Protein AF-A0A2S2NMB9-F1 (afdb_monomer)

pLDDT: mean 72.79, std 18.18, range [36.59, 93.06]

Sequence (141 aa):
MIIKTARLEYTPKKRTRPKTPEERRKWKCNPDLDVSIALQETDENLEIILRKLSHKQLSPGEWKKLAHLWAFTDEQIKAIEHQYIGPSSYKQHGYRVLRIWVDSLGPDLDPIEELIDSLNTIEKNALADAICKKLMRQKEK

Mean predicted aligned error: 13.87 Å

Nearest PDB structures (foldseek):
  8ine-assembly1_K  TM=2.757E-01  e=6.726E+00  Homo sapiens
  7np7-assembly1_DB  TM=2.220E-01  e=9.893E+00  Mycobacterium tuberculosis H37Rv

Organism: Schizaphis graminum (NCBI:txid13262)

Secondary structure (DSSP, 8-state):
---------------PPP-SHHHHHHTTS---SS--SS-TTHHHHHHHHHHHIIIII--TTHHHHHHHHTT--HHHHHHHHHHS-STTHHHHHHHHHHHHHHHHS-TTS-HHHHHHHHHHHTT-HHHHHHHHHHHHHHHT-

InterPro domains:
  IPR000488 Death domain [PF00531] (59-131)
  IPR000488 Death domain [PS50017] (62-135)
  IPR011029 Death-like domain superfamily [G3DSA:1.10.533.10] (39-141)
  IPR011029 Death-like domain superfamily [SSF47986] (56-136)

Structure (mmCIF, N/CA/C/O backbone):
data_AF-A0A2S2NMB9-F1
#
_entry.id   AF-A0A2S2NMB9-F1
#
loop_
_atom_site.group_PDB
_atom_site.id
_atom_s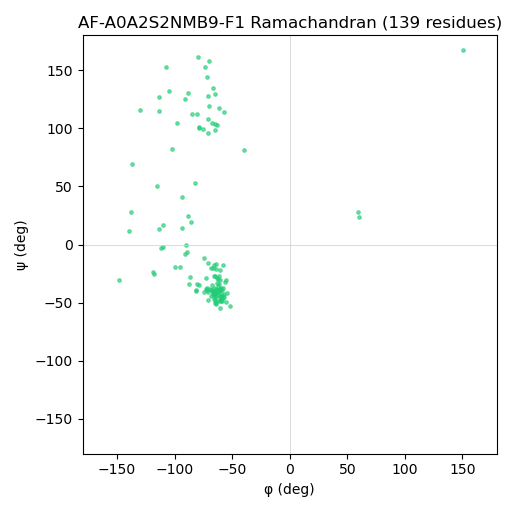ite.type_symbol
_atom_site.label_atom_id
_atom_site.label_alt_id
_atom_site.label_comp_id
_atom_site.label_asym_id
_atom_site.label_entity_id
_atom_site.label_seq_id
_atom_site.pdbx_PDB_ins_code
_atom_site.Cartn_x
_atom_site.Cartn_y
_atom_site.Cartn_z
_atom_site.occupancy
_atom_site.B_iso_or_equiv
_atom_site.auth_seq_id
_atom_site.auth_comp_id
_atom_site.auth_asym_id
_atom_site.auth_atom_id
_atom_site.pdbx_PDB_model_num
ATOM 1 N N . MET A 1 1 ? 27.785 -46.622 -21.134 1.00 40.16 1 MET A N 1
ATOM 2 C CA . MET A 1 1 ? 27.467 -45.203 -20.856 1.00 40.16 1 MET A CA 1
ATOM 3 C C . MET A 1 1 ? 26.274 -45.168 -19.915 1.00 40.16 1 MET A C 1
ATOM 5 O O . MET A 1 1 ? 25.198 -45.565 -20.330 1.00 40.16 1 MET A O 1
ATOM 9 N N . ILE A 1 2 ? 26.466 -44.797 -18.647 1.00 42.31 2 ILE A N 1
ATOM 10 C CA . ILE A 1 2 ? 25.375 -44.676 -17.666 1.00 42.31 2 ILE A CA 1
ATOM 11 C C . ILE A 1 2 ? 25.268 -43.197 -17.314 1.00 42.31 2 ILE A C 1
ATOM 13 O O . ILE A 1 2 ? 26.211 -42.618 -16.776 1.00 42.31 2 ILE A O 1
ATOM 17 N N . ILE A 1 3 ? 24.143 -42.584 -17.667 1.00 45.28 3 ILE A N 1
ATOM 18 C CA . ILE A 1 3 ? 23.838 -41.199 -17.319 1.00 45.28 3 ILE A CA 1
ATOM 19 C C . ILE A 1 3 ? 23.556 -41.179 -15.815 1.00 45.28 3 ILE A C 1
ATOM 21 O O . ILE A 1 3 ? 22.539 -41.698 -15.359 1.00 45.28 3 ILE A O 1
ATOM 25 N N . LYS A 1 4 ? 24.473 -40.613 -15.026 1.00 43.62 4 LYS A N 1
ATOM 26 C CA . LYS A 1 4 ? 24.211 -40.290 -13.621 1.00 43.62 4 LYS A CA 1
ATOM 27 C C . LYS A 1 4 ? 23.241 -39.112 -13.598 1.00 43.62 4 LYS A C 1
ATOM 29 O O . LYS A 1 4 ? 23.654 -37.965 -13.725 1.00 43.62 4 LYS A O 1
ATOM 34 N N . THR A 1 5 ? 21.950 -39.387 -13.468 1.00 57.28 5 THR A N 1
ATOM 35 C CA . THR A 1 5 ? 20.951 -38.355 -13.191 1.00 57.28 5 THR A CA 1
ATOM 36 C C . THR A 1 5 ? 21.195 -37.829 -11.779 1.00 57.28 5 THR A C 1
ATOM 38 O O . THR A 1 5 ? 20.910 -38.518 -10.797 1.00 57.28 5 THR A O 1
ATOM 41 N N . ALA A 1 6 ? 21.776 -36.634 -11.673 1.00 51.16 6 ALA A N 1
ATOM 42 C CA . ALA A 1 6 ? 21.912 -35.919 -10.413 1.00 51.16 6 ALA A CA 1
ATOM 43 C C . ALA A 1 6 ? 20.510 -35.593 -9.880 1.00 51.16 6 ALA A C 1
ATOM 45 O O . ALA A 1 6 ? 19.818 -34.709 -10.381 1.00 51.16 6 ALA A O 1
ATOM 46 N N . ARG A 1 7 ? 20.067 -36.360 -8.885 1.00 51.56 7 ARG A N 1
ATOM 47 C CA . ARG A 1 7 ? 18.837 -36.102 -8.143 1.00 51.56 7 ARG A CA 1
ATOM 48 C C . ARG A 1 7 ? 19.158 -34.993 -7.144 1.00 51.56 7 ARG A C 1
ATOM 50 O O . ARG A 1 7 ? 19.817 -35.239 -6.139 1.00 51.56 7 ARG A O 1
ATOM 57 N N . LEU A 1 8 ? 18.771 -33.763 -7.471 1.00 57.00 8 LEU A N 1
ATOM 58 C CA . LEU A 1 8 ? 18.851 -32.629 -6.556 1.00 57.00 8 LEU A CA 1
ATOM 59 C C . LEU A 1 8 ? 17.889 -32.903 -5.387 1.00 57.00 8 LEU A C 1
ATOM 61 O O . LEU A 1 8 ? 16.677 -32.748 -5.524 1.00 57.00 8 LEU A O 1
ATOM 65 N N . GLU A 1 9 ? 18.404 -33.387 -4.257 1.00 45.62 9 GLU A N 1
ATOM 66 C CA . GLU A 1 9 ? 17.597 -33.595 -3.054 1.00 45.62 9 GLU A CA 1
ATOM 67 C C . GLU A 1 9 ? 17.309 -32.245 -2.385 1.00 45.62 9 GLU A C 1
ATOM 69 O O . GLU A 1 9 ? 18.140 -31.693 -1.665 1.00 45.62 9 GLU A O 1
ATOM 74 N N . TYR A 1 10 ? 16.114 -31.698 -2.618 1.00 42.00 10 TYR A N 1
ATOM 75 C CA . TYR A 1 10 ? 15.619 -30.559 -1.850 1.00 42.00 10 TYR A CA 1
ATOM 76 C C . TYR A 1 10 ? 15.098 -31.059 -0.500 1.00 42.00 10 TYR A C 1
ATOM 78 O O . TYR A 1 10 ? 13.996 -31.598 -0.401 1.00 42.00 10 TYR A O 1
ATOM 86 N N . THR A 1 11 ? 15.897 -30.898 0.555 1.00 54.53 11 THR A N 1
ATOM 87 C CA . THR A 1 11 ? 15.447 -31.147 1.930 1.00 54.53 11 THR A CA 1
ATOM 88 C C . THR A 1 11 ? 14.761 -29.881 2.462 1.00 54.53 11 THR A C 1
ATOM 90 O O . THR A 1 11 ? 15.415 -28.851 2.644 1.00 54.53 11 THR A O 1
ATOM 93 N N . PRO A 1 12 ? 13.439 -29.884 2.713 1.00 41.31 12 PRO A N 1
ATOM 94 C CA . PRO A 1 12 ? 12.777 -28.695 3.228 1.00 41.31 12 PRO A CA 1
ATOM 95 C C . PRO A 1 12 ? 13.218 -28.472 4.680 1.00 41.31 12 PRO A C 1
ATOM 97 O O . PRO A 1 12 ? 12.989 -29.314 5.555 1.00 41.31 12 PRO A O 1
ATOM 100 N N . LYS A 1 13 ? 13.859 -27.328 4.956 1.00 48.41 13 LYS A N 1
ATOM 101 C CA . LYS A 1 13 ? 14.243 -26.920 6.317 1.00 48.41 13 LYS A CA 1
ATOM 102 C C . LYS A 1 13 ? 12.992 -26.883 7.205 1.00 48.41 13 LYS A C 1
ATOM 104 O O . LYS A 1 13 ? 12.097 -26.061 7.007 1.00 48.41 13 LYS A O 1
ATOM 109 N N . LYS A 1 14 ? 12.922 -27.772 8.201 1.00 42.34 14 LYS A N 1
ATOM 110 C CA . LYS A 1 14 ? 11.831 -27.798 9.188 1.00 42.34 14 LYS A CA 1
ATOM 111 C C . LYS A 1 14 ? 11.819 -26.477 9.965 1.00 42.34 14 LYS A C 1
ATOM 113 O O . LYS A 1 14 ? 12.775 -26.162 10.669 1.00 42.34 14 LYS A O 1
ATOM 118 N N . ARG A 1 15 ? 10.725 -25.716 9.855 1.00 43.06 15 ARG A N 1
ATOM 119 C CA . ARG A 1 15 ? 10.491 -24.485 10.628 1.00 43.06 15 ARG A CA 1
ATOM 120 C C . ARG A 1 15 ? 10.357 -24.830 12.114 1.00 43.06 15 ARG A C 1
ATOM 122 O O . ARG A 1 15 ? 9.316 -25.321 12.545 1.00 43.06 15 ARG A O 1
ATOM 129 N N . THR A 1 16 ? 11.391 -24.576 12.908 1.00 51.00 16 THR A N 1
ATOM 130 C CA . THR A 1 16 ? 11.322 -24.681 14.370 1.00 51.00 16 THR A CA 1
ATOM 131 C C . THR A 1 16 ? 10.849 -23.351 14.962 1.00 51.00 16 THR A C 1
ATOM 133 O O . THR A 1 16 ? 11.342 -22.281 14.609 1.00 51.00 16 THR A O 1
ATOM 136 N N . ARG A 1 17 ? 9.839 -23.398 15.844 1.00 44.75 17 ARG A N 1
ATOM 137 C CA . ARG A 1 17 ? 9.336 -22.208 16.551 1.00 44.75 17 ARG A CA 1
ATOM 138 C C . ARG A 1 17 ? 10.374 -21.758 17.594 1.00 44.75 17 ARG A C 1
ATOM 140 O O . ARG A 1 17 ? 10.741 -22.590 18.427 1.00 44.75 17 ARG A O 1
ATOM 147 N N . PRO A 1 18 ? 10.796 -20.481 17.605 1.00 55.69 18 PRO A N 1
ATOM 148 C CA . PRO A 1 18 ? 11.743 -19.972 18.595 1.00 55.69 18 PRO A CA 1
ATOM 149 C C . PRO A 1 18 ? 11.136 -20.022 20.001 1.00 55.69 18 PRO A C 1
ATOM 151 O O . PRO A 1 18 ? 10.004 -19.571 20.226 1.00 55.69 18 PRO A O 1
ATOM 154 N N . LYS A 1 19 ? 11.879 -20.605 20.946 1.00 53.56 19 LYS A N 1
ATOM 155 C CA . LYS A 1 19 ? 11.393 -20.899 22.304 1.00 53.56 19 LYS A CA 1
ATOM 156 C C . LYS A 1 19 ? 11.769 -19.807 23.304 1.00 53.56 19 LYS A C 1
ATOM 158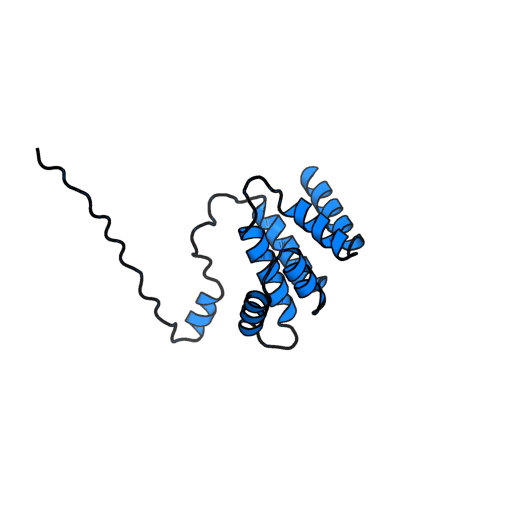 O O . LYS A 1 19 ? 11.088 -19.678 24.317 1.00 53.56 19 LYS A O 1
ATOM 163 N N . THR A 1 20 ? 12.767 -18.975 23.006 1.00 53.66 20 THR A N 1
ATOM 164 C CA . THR A 1 20 ? 13.237 -17.913 23.914 1.00 53.66 20 THR A CA 1
ATOM 165 C C . THR A 1 20 ? 12.847 -16.493 23.458 1.00 53.66 20 THR A C 1
ATOM 167 O O . THR A 1 20 ? 12.671 -16.244 22.259 1.00 53.66 20 THR A O 1
ATOM 170 N N . PRO A 1 21 ? 12.695 -15.522 24.386 1.00 58.81 21 PRO A N 1
ATOM 171 C CA . PRO A 1 21 ? 12.405 -14.125 24.043 1.00 58.81 21 PRO A CA 1
ATOM 172 C C . PRO A 1 21 ? 13.481 -13.460 23.170 1.00 58.81 21 PRO A C 1
ATOM 174 O O . PRO A 1 21 ? 13.154 -12.603 22.351 1.00 58.81 21 PRO A O 1
ATOM 177 N N . GLU A 1 22 ? 14.746 -13.861 23.306 1.00 54.69 22 GLU A N 1
ATOM 178 C CA . GLU A 1 22 ? 15.863 -13.342 22.505 1.00 54.69 22 GLU A CA 1
ATOM 179 C C . GLU A 1 22 ? 15.858 -13.889 21.077 1.00 54.69 22 GLU A C 1
ATOM 181 O O . GLU A 1 22 ? 16.009 -13.116 20.132 1.00 54.69 22 GLU A O 1
ATOM 186 N N . GLU A 1 23 ? 15.555 -15.177 20.881 1.00 53.69 23 GLU A N 1
ATOM 187 C CA . GLU A 1 23 ? 15.317 -15.719 19.540 1.00 53.69 23 GLU A CA 1
ATOM 188 C C . GLU A 1 23 ? 14.135 -15.013 18.865 1.00 53.69 23 GLU A C 1
ATOM 190 O O . GLU A 1 23 ? 14.216 -14.676 17.690 1.00 53.69 23 GLU A O 1
ATOM 195 N N . ARG A 1 24 ? 13.058 -14.689 19.593 1.00 55.62 24 ARG A N 1
ATOM 196 C CA . ARG A 1 24 ? 11.946 -13.897 19.028 1.00 55.62 24 ARG A CA 1
ATOM 197 C C . ARG A 1 24 ? 12.368 -12.485 18.613 1.00 55.62 24 ARG A C 1
ATOM 199 O O . ARG A 1 24 ? 11.812 -11.955 17.653 1.00 55.62 24 ARG A O 1
ATOM 206 N N . ARG A 1 25 ? 13.326 -11.870 19.317 1.00 52.62 25 ARG A N 1
ATOM 207 C CA . ARG A 1 25 ? 13.922 -10.580 18.921 1.00 52.62 25 ARG A CA 1
ATOM 208 C C . ARG A 1 25 ? 14.826 -10.741 17.698 1.00 52.62 25 ARG A C 1
ATOM 210 O O . ARG A 1 25 ? 14.749 -9.909 16.805 1.00 52.62 25 ARG A O 1
ATOM 217 N N . LYS A 1 26 ? 15.577 -11.842 17.596 1.00 44.44 26 LYS A N 1
ATOM 218 C CA . LYS A 1 26 ? 16.382 -12.193 16.414 1.00 44.44 26 LYS A CA 1
ATOM 219 C C . LYS A 1 26 ? 15.511 -12.427 15.171 1.00 44.44 26 LYS A C 1
ATOM 221 O O . LYS A 1 26 ? 15.817 -11.933 14.097 1.00 44.44 26 LYS A O 1
ATOM 226 N N . TRP A 1 27 ? 14.353 -13.070 15.336 1.00 44.41 27 TRP A N 1
ATOM 227 C CA . TRP A 1 27 ? 13.375 -13.288 14.260 1.00 44.41 27 TRP A CA 1
ATOM 228 C C . TRP A 1 27 ? 12.641 -12.018 13.807 1.00 44.41 27 TRP A C 1
ATOM 230 O O . TRP A 1 27 ? 12.061 -12.016 12.726 1.00 44.41 27 TRP A O 1
ATOM 240 N N . LYS A 1 28 ? 12.670 -10.929 14.586 1.00 49.22 28 LYS A N 1
ATOM 241 C CA . LYS A 1 28 ? 12.171 -9.624 14.124 1.00 49.22 28 LYS A CA 1
ATOM 242 C C . LYS A 1 28 ? 13.115 -8.945 13.122 1.00 49.22 28 LYS A C 1
ATOM 244 O O . LYS A 1 28 ? 12.678 -7.994 12.484 1.00 49.22 28 LYS A O 1
ATOM 249 N N . CYS A 1 29 ? 14.345 -9.447 12.963 1.00 41.16 29 CYS A N 1
ATOM 250 C CA . CYS A 1 29 ? 15.376 -8.849 12.114 1.00 41.16 29 CYS A CA 1
ATOM 251 C C . CYS A 1 29 ? 16.169 -9.872 11.279 1.00 41.16 29 CYS A C 1
ATOM 253 O O . CYS A 1 29 ? 17.320 -9.597 10.972 1.00 41.16 29 CYS A O 1
ATOM 255 N N . ASN A 1 30 ? 15.601 -11.027 10.910 1.00 37.28 30 ASN A N 1
ATOM 256 C CA . ASN A 1 30 ? 16.239 -11.914 9.927 1.00 37.28 30 ASN A CA 1
ATOM 257 C C . ASN A 1 30 ? 15.615 -11.667 8.540 1.00 37.28 30 ASN A C 1
ATOM 259 O O . ASN A 1 30 ? 14.489 -12.121 8.316 1.00 37.28 30 ASN A O 1
ATOM 263 N N . PRO A 1 31 ? 16.314 -10.968 7.626 1.00 48.00 31 PRO A N 1
ATOM 264 C CA . PRO A 1 31 ? 15.903 -10.706 6.252 1.00 48.00 31 PRO A CA 1
ATOM 265 C C . PRO A 1 31 ? 16.364 -11.819 5.292 1.00 48.00 31 PRO A C 1
ATOM 267 O O . PRO A 1 31 ? 16.493 -11.589 4.100 1.00 48.00 31 PRO A O 1
ATOM 270 N N . ASP A 1 32 ? 16.587 -13.044 5.779 1.00 41.66 32 ASP A N 1
ATOM 271 C CA . ASP A 1 32 ? 17.007 -14.179 4.942 1.00 41.66 32 ASP A CA 1
ATOM 272 C C . ASP A 1 32 ? 15.817 -14.853 4.235 1.00 41.66 32 ASP A C 1
ATOM 274 O O . ASP A 1 32 ? 15.613 -16.069 4.315 1.00 41.66 32 ASP A O 1
ATOM 278 N N . LEU A 1 33 ? 15.015 -14.051 3.531 1.00 44.16 33 LEU A N 1
ATOM 279 C CA . LEU A 1 33 ? 14.373 -14.514 2.306 1.00 44.16 33 LEU A CA 1
ATOM 280 C C . LEU A 1 33 ? 15.181 -13.923 1.149 1.00 44.16 33 LEU A C 1
ATOM 282 O O . LEU A 1 33 ? 14.880 -12.859 0.626 1.00 44.16 33 LEU A O 1
ATOM 286 N N . ASP A 1 34 ? 16.266 -14.636 0.868 1.00 44.66 34 ASP A N 1
ATOM 287 C CA . ASP A 1 34 ? 17.264 -14.501 -0.191 1.00 44.66 34 ASP A CA 1
ATOM 288 C C . ASP A 1 34 ? 16.673 -14.124 -1.570 1.00 44.66 34 ASP A C 1
ATOM 290 O O . ASP A 1 34 ? 16.429 -14.982 -2.414 1.00 44.66 34 ASP A O 1
ATOM 294 N N . VAL A 1 35 ? 16.398 -12.826 -1.760 1.00 45.38 35 VAL A N 1
ATOM 295 C CA . VAL A 1 35 ? 16.219 -12.118 -3.052 1.00 45.38 35 VAL A CA 1
ATOM 296 C C . VAL A 1 35 ? 16.891 -10.723 -2.985 1.00 45.38 35 VAL A C 1
ATOM 298 O O . VAL A 1 35 ? 16.692 -9.870 -3.839 1.00 45.38 35 VAL A O 1
ATOM 301 N N . SER A 1 36 ? 17.699 -10.445 -1.954 1.00 43.75 36 SER A N 1
ATOM 302 C CA . SER A 1 36 ? 18.075 -9.071 -1.566 1.00 43.75 36 SER A CA 1
ATOM 303 C C . SER A 1 36 ? 19.536 -8.672 -1.814 1.00 43.75 36 SER A C 1
ATOM 305 O O . SER A 1 36 ? 19.977 -7.684 -1.243 1.00 43.75 36 SER A O 1
ATOM 307 N N . ILE A 1 37 ? 20.313 -9.384 -2.641 1.00 43.59 37 ILE A N 1
ATOM 308 C CA . ILE A 1 37 ? 21.747 -9.049 -2.837 1.00 43.59 37 ILE A CA 1
ATOM 309 C C . ILE A 1 37 ? 22.069 -8.464 -4.234 1.00 43.59 37 ILE A C 1
ATOM 311 O O . ILE A 1 37 ? 23.196 -8.050 -4.475 1.00 43.59 37 ILE A O 1
ATOM 315 N N . ALA A 1 38 ? 21.105 -8.332 -5.157 1.00 36.59 38 ALA A N 1
ATOM 316 C CA . ALA A 1 38 ? 21.411 -7.902 -6.536 1.00 36.59 38 ALA A CA 1
ATOM 317 C C . ALA A 1 38 ? 20.893 -6.513 -6.980 1.00 36.59 38 ALA A C 1
ATOM 319 O O . ALA A 1 38 ? 21.209 -6.105 -8.093 1.00 36.59 38 ALA A O 1
ATOM 320 N N . LEU A 1 39 ? 20.144 -5.760 -6.163 1.00 43.06 39 LEU A N 1
ATOM 321 C CA . LEU A 1 39 ? 19.522 -4.480 -6.572 1.00 43.06 39 LEU A CA 1
ATOM 322 C C . LEU A 1 39 ? 19.677 -3.400 -5.487 1.00 43.06 39 LEU A C 1
ATOM 324 O O . LEU A 1 39 ? 18.721 -3.031 -4.816 1.00 43.06 39 LEU A O 1
ATOM 328 N N . GLN A 1 40 ? 20.900 -2.918 -5.255 1.00 44.75 40 GLN A N 1
ATOM 329 C CA . GLN A 1 40 ? 21.237 -2.234 -3.997 1.00 44.75 40 GLN A CA 1
ATOM 330 C C . GLN A 1 40 ? 21.617 -0.750 -4.128 1.00 44.75 40 GLN A C 1
ATOM 332 O O . GLN A 1 40 ? 22.612 -0.305 -3.569 1.00 44.75 40 GLN A O 1
ATOM 337 N N . GLU A 1 41 ? 20.796 0.043 -4.822 1.00 48.78 41 GLU A N 1
ATOM 338 C CA . GLU A 1 41 ? 20.873 1.514 -4.684 1.00 48.78 41 GLU A CA 1
ATOM 339 C C . GLU A 1 41 ? 19.513 2.217 -4.873 1.00 48.78 41 GLU A C 1
ATOM 341 O O . GLU A 1 41 ? 19.210 3.215 -4.213 1.00 48.78 41 GLU A O 1
ATOM 346 N N . THR A 1 42 ? 18.626 1.654 -5.700 1.00 52.16 42 THR A N 1
ATOM 347 C CA . THR A 1 42 ? 17.251 2.153 -5.887 1.00 52.16 42 THR A CA 1
ATOM 348 C C . THR A 1 42 ? 16.294 1.706 -4.774 1.00 52.16 42 THR A C 1
ATOM 350 O O . THR A 1 42 ? 15.429 2.487 -4.365 1.00 52.16 42 THR A O 1
ATOM 353 N N . ASP A 1 43 ? 16.479 0.499 -4.228 1.00 61.12 43 ASP A N 1
ATOM 354 C CA . ASP A 1 43 ? 15.589 -0.091 -3.216 1.00 61.12 43 ASP A CA 1
ATOM 355 C C . ASP A 1 43 ? 15.706 0.614 -1.848 1.00 61.12 43 ASP A C 1
ATOM 357 O O . ASP A 1 43 ? 14.704 0.966 -1.228 1.00 61.12 43 ASP A O 1
ATOM 361 N N . GLU A 1 44 ? 16.917 0.975 -1.404 1.00 67.38 44 GLU A N 1
ATOM 362 C CA . GLU A 1 44 ? 17.107 1.622 -0.093 1.00 67.38 44 GLU A CA 1
ATOM 363 C C . GLU A 1 44 ? 16.372 2.972 0.010 1.00 67.38 44 GLU A C 1
ATOM 365 O O . GLU A 1 44 ? 15.740 3.298 1.023 1.00 67.38 44 GLU A O 1
ATOM 370 N N . ASN A 1 45 ? 16.390 3.755 -1.072 1.00 75.38 45 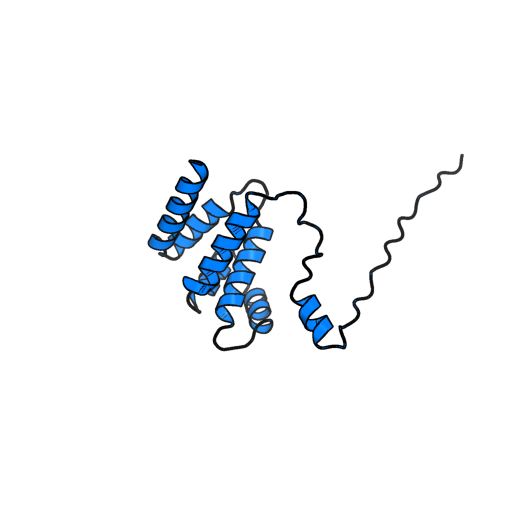ASN A N 1
ATOM 371 C CA . ASN A 1 45 ? 15.655 5.014 -1.156 1.00 75.38 45 ASN A CA 1
ATOM 372 C C . ASN A 1 45 ? 14.139 4.792 -1.135 1.00 75.38 45 ASN A C 1
ATOM 374 O O . ASN A 1 45 ? 13.413 5.539 -0.462 1.00 75.38 45 ASN A O 1
ATOM 378 N N . LEU A 1 46 ? 13.668 3.761 -1.837 1.00 82.25 46 LEU A N 1
ATOM 379 C CA . LEU A 1 46 ? 12.266 3.375 -1.884 1.00 82.25 46 LEU A CA 1
ATOM 380 C C . LEU A 1 46 ? 11.782 2.924 -0.503 1.00 82.25 46 LEU A C 1
ATOM 382 O O . LEU A 1 46 ? 10.811 3.483 0.007 1.00 82.25 46 LEU A O 1
ATOM 386 N N . GLU A 1 47 ? 12.497 2.026 0.175 1.00 84.25 47 GLU A N 1
ATOM 387 C CA . GLU A 1 47 ? 12.147 1.567 1.522 1.00 84.25 47 GLU A CA 1
ATOM 388 C C . GLU A 1 47 ? 11.976 2.726 2.516 1.00 84.25 47 GLU A C 1
ATOM 390 O O . GLU A 1 47 ? 11.029 2.743 3.316 1.00 84.25 47 GLU A O 1
ATOM 395 N N . ILE A 1 48 ? 12.867 3.722 2.460 1.00 84.44 48 ILE A N 1
ATOM 396 C CA . ILE A 1 48 ? 12.795 4.923 3.301 1.00 84.44 48 ILE A CA 1
ATOM 397 C C . ILE A 1 48 ? 11.533 5.736 2.982 1.00 84.44 48 ILE A C 1
ATOM 399 O O . ILE A 1 48 ? 10.874 6.239 3.903 1.00 84.44 48 ILE A O 1
ATOM 403 N N . ILE A 1 49 ? 11.182 5.878 1.699 1.00 85.44 49 ILE A N 1
ATOM 404 C CA . ILE A 1 49 ? 9.962 6.568 1.259 1.00 85.44 49 ILE A CA 1
ATOM 405 C C . ILE A 1 49 ? 8.726 5.817 1.759 1.00 85.44 49 ILE A C 1
ATOM 407 O O . ILE A 1 49 ? 7.903 6.426 2.447 1.00 85.44 49 ILE A O 1
ATOM 411 N N . LEU A 1 50 ? 8.629 4.505 1.519 1.00 87.38 50 LEU A N 1
ATOM 412 C CA . LEU A 1 50 ? 7.495 3.673 1.939 1.00 87.38 50 LEU A CA 1
ATOM 413 C C . LEU A 1 50 ? 7.298 3.712 3.459 1.00 87.38 50 LEU A C 1
ATOM 415 O O . LEU A 1 50 ? 6.178 3.867 3.960 1.00 87.38 50 LEU A O 1
ATOM 419 N N . ARG A 1 51 ? 8.393 3.628 4.226 1.00 85.88 51 ARG A N 1
ATOM 420 C CA . ARG A 1 51 ? 8.361 3.705 5.693 1.00 85.88 51 ARG A CA 1
ATOM 421 C C . ARG A 1 51 ? 7.910 5.078 6.182 1.00 85.88 51 ARG A C 1
ATOM 423 O O . ARG A 1 51 ? 7.119 5.173 7.121 1.00 85.88 51 ARG A O 1
ATOM 430 N N . LYS A 1 52 ? 8.384 6.160 5.558 1.00 86.75 52 LYS A N 1
ATOM 431 C CA . LYS A 1 52 ? 7.961 7.524 5.910 1.00 86.75 52 LYS A CA 1
ATOM 432 C C . LYS A 1 52 ? 6.486 7.752 5.569 1.00 86.75 52 LYS A C 1
ATOM 434 O O . LYS A 1 52 ? 5.777 8.348 6.381 1.00 86.75 52 LYS A O 1
ATOM 439 N N . LEU A 1 53 ? 6.038 7.265 4.413 1.00 85.69 53 LEU A N 1
ATOM 440 C CA . LEU A 1 53 ? 4.661 7.377 3.938 1.00 85.69 53 LEU A CA 1
ATOM 441 C C . LEU A 1 53 ? 3.695 6.681 4.909 1.00 85.69 53 LEU A C 1
ATOM 443 O O . LEU A 1 53 ? 2.812 7.318 5.481 1.00 85.69 53 LEU A O 1
ATOM 447 N N . SER A 1 54 ? 3.943 5.409 5.205 1.00 85.81 54 SER A N 1
ATOM 448 C CA . SER A 1 54 ? 3.113 4.601 6.110 1.00 85.81 54 SER A CA 1
ATOM 449 C C . SER A 1 54 ? 3.070 5.097 7.556 1.00 85.81 54 SER A C 1
ATOM 451 O O . SER A 1 54 ? 2.016 5.069 8.185 1.00 85.81 54 SER A O 1
ATOM 453 N N . HIS A 1 55 ? 4.187 5.578 8.108 1.00 80.44 55 HIS A N 1
ATOM 454 C CA . HIS A 1 55 ? 4.233 5.960 9.523 1.00 80.44 55 HIS A CA 1
ATOM 455 C C . HIS A 1 55 ? 3.784 7.397 9.815 1.00 80.44 55 HIS A C 1
ATOM 457 O O . HIS A 1 55 ? 3.374 7.672 10.951 1.00 80.44 55 HIS A O 1
ATOM 463 N N . LYS A 1 56 ? 3.939 8.319 8.853 1.00 81.81 56 LYS A N 1
ATOM 464 C CA . LYS A 1 56 ? 3.728 9.762 9.071 1.00 81.81 56 LYS A CA 1
ATOM 465 C C . LYS A 1 56 ? 2.626 10.378 8.218 1.00 81.81 56 LYS A C 1
ATOM 467 O O . LYS A 1 56 ? 2.147 11.439 8.592 1.00 81.81 56 LYS A O 1
ATOM 472 N N . GLN A 1 57 ? 2.291 9.781 7.078 1.00 77.94 57 GLN A N 1
ATOM 473 C CA . GLN A 1 57 ? 1.467 10.437 6.059 1.00 77.94 57 GLN A CA 1
ATOM 474 C C . GLN A 1 57 ? 0.141 9.722 5.789 1.00 77.94 57 GLN A C 1
ATOM 476 O O . GLN A 1 57 ? -0.812 10.371 5.359 1.00 77.94 57 GLN A O 1
ATOM 481 N N . LEU A 1 58 ? 0.083 8.411 6.043 1.00 80.94 58 LEU A N 1
ATOM 482 C CA . LEU A 1 58 ? -1.124 7.611 5.873 1.00 80.94 58 LEU A CA 1
ATOM 483 C C . LEU A 1 58 ? -1.952 7.556 7.159 1.00 80.94 58 LEU A C 1
ATOM 485 O O . LEU A 1 58 ? -1.474 7.144 8.218 1.00 80.94 58 LEU A O 1
ATOM 489 N N . SER A 1 59 ? -3.220 7.936 7.035 1.00 84.19 59 SER A N 1
ATOM 490 C CA . SER A 1 59 ? -4.248 7.763 8.061 1.00 84.19 59 SER A CA 1
ATOM 491 C C . SER A 1 59 ? -4.784 6.319 8.069 1.00 84.19 59 SER A C 1
ATOM 493 O O . SER A 1 59 ? -4.674 5.613 7.061 1.00 84.19 59 SER A O 1
ATOM 495 N N . PRO A 1 60 ? -5.440 5.859 9.156 1.00 79.88 60 PRO A N 1
ATOM 496 C CA . PRO A 1 60 ? -5.931 4.481 9.284 1.00 79.88 60 PRO A CA 1
ATOM 497 C C . PRO A 1 60 ? -6.909 3.998 8.199 1.00 79.88 60 PRO A C 1
ATOM 499 O O . PRO A 1 60 ? -7.103 2.794 8.075 1.00 79.88 60 PRO A O 1
ATOM 502 N N . GLY A 1 61 ? -7.533 4.895 7.429 1.00 84.62 61 GLY A N 1
ATOM 503 C CA . GLY A 1 61 ? -8.408 4.535 6.304 1.00 84.62 61 GLY A CA 1
ATOM 504 C C . GLY A 1 61 ? -7.748 4.640 4.925 1.00 84.62 61 GLY A C 1
ATOM 505 O O . GLY A 1 61 ? -8.226 4.044 3.967 1.00 84.62 61 GLY A O 1
ATOM 506 N N . GLU A 1 62 ? -6.646 5.377 4.800 1.00 87.44 62 GLU A N 1
ATOM 507 C CA . GLU A 1 62 ? -6.048 5.694 3.496 1.00 87.44 62 GLU A CA 1
ATOM 508 C C . GLU A 1 62 ? -5.241 4.529 2.934 1.00 87.44 62 GLU A C 1
ATOM 510 O O . GLU A 1 62 ? -5.273 4.277 1.734 1.00 87.44 62 GLU A O 1
ATOM 515 N N . TRP A 1 63 ? -4.575 3.765 3.801 1.00 88.50 63 TRP A N 1
ATOM 516 C CA . TRP A 1 63 ? -3.846 2.573 3.372 1.00 88.50 63 TRP A CA 1
ATOM 517 C C . TRP A 1 63 ? -4.779 1.488 2.808 1.00 88.50 63 TRP A C 1
ATOM 519 O O . TRP A 1 63 ? -4.360 0.731 1.940 1.00 88.50 63 TRP A O 1
ATOM 529 N N . LYS A 1 64 ? -6.050 1.440 3.241 1.00 91.12 64 LYS A N 1
ATOM 530 C CA . LYS A 1 64 ? -7.069 0.552 2.654 1.00 91.12 64 LYS A CA 1
ATOM 531 C C . LYS A 1 64 ? -7.507 1.022 1.273 1.00 91.12 64 LYS A C 1
ATOM 533 O O . LYS A 1 64 ? -7.663 0.201 0.382 1.00 91.12 64 LYS A O 1
ATOM 538 N N . LYS A 1 65 ? -7.657 2.338 1.075 1.00 91.31 65 LYS A N 1
ATOM 539 C CA . LYS A 1 65 ? -7.938 2.909 -0.253 1.00 91.31 65 LYS A CA 1
ATOM 540 C C . LYS A 1 65 ? -6.819 2.579 -1.244 1.00 91.31 65 LYS A C 1
ATOM 542 O O . LYS A 1 65 ? -7.120 2.134 -2.342 1.00 91.31 65 LYS A O 1
ATOM 547 N N . LEU A 1 66 ? -5.555 2.717 -0.825 1.00 90.44 66 LEU A N 1
ATOM 548 C CA . LEU A 1 66 ? -4.393 2.281 -1.614 1.00 90.44 66 LEU A CA 1
ATOM 549 C C . LEU A 1 66 ? -4.444 0.781 -1.916 1.00 90.44 66 LEU A C 1
ATOM 551 O O . LEU A 1 66 ? -4.262 0.381 -3.058 1.00 90.44 66 LEU A O 1
ATOM 555 N N . ALA A 1 67 ? -4.744 -0.045 -0.911 1.00 91.38 67 ALA A N 1
ATOM 556 C CA . ALA A 1 67 ? -4.867 -1.486 -1.103 1.00 91.38 67 ALA A CA 1
ATOM 557 C C . ALA A 1 67 ? -5.939 -1.830 -2.155 1.00 91.38 67 ALA A C 1
ATOM 559 O O . ALA A 1 67 ? -5.678 -2.612 -3.062 1.00 91.38 67 ALA A O 1
ATOM 560 N N . HIS A 1 68 ? -7.119 -1.213 -2.089 1.00 91.12 68 HIS A N 1
ATOM 561 C CA . HIS A 1 68 ? -8.166 -1.435 -3.088 1.00 91.12 68 HIS A CA 1
ATOM 562 C C . HIS A 1 68 ? -7.776 -0.930 -4.481 1.00 91.12 68 HIS A C 1
ATOM 564 O O . HIS A 1 68 ? -8.083 -1.597 -5.465 1.00 91.12 68 HIS A O 1
ATOM 570 N N . LEU A 1 69 ? -7.077 0.207 -4.572 1.00 90.56 69 LEU A N 1
ATOM 571 C CA . LEU A 1 69 ? -6.578 0.743 -5.840 1.00 90.56 69 LEU A CA 1
ATOM 572 C C . LEU A 1 69 ? -5.594 -0.222 -6.518 1.00 90.56 69 LEU A C 1
ATOM 574 O O . LEU A 1 69 ? -5.662 -0.426 -7.724 1.00 90.56 69 LEU A O 1
ATOM 578 N N . TRP A 1 70 ? -4.741 -0.879 -5.733 1.00 89.75 70 TRP A N 1
ATOM 579 C CA . TRP A 1 70 ? -3.806 -1.904 -6.209 1.00 89.75 70 TRP A CA 1
ATOM 580 C C . TRP A 1 70 ? -4.411 -3.309 -6.286 1.00 89.75 70 TRP A C 1
ATOM 582 O O . TRP A 1 70 ? -3.681 -4.297 -6.304 1.00 89.75 70 TRP A O 1
ATOM 592 N N . ALA A 1 71 ? -5.742 -3.408 -6.319 1.00 90.94 71 ALA A N 1
ATOM 593 C CA . ALA A 1 71 ? -6.482 -4.658 -6.464 1.00 90.94 71 ALA A CA 1
ATOM 594 C C . ALA A 1 71 ? -6.213 -5.713 -5.368 1.00 90.94 71 ALA A C 1
ATOM 596 O O . ALA A 1 71 ? -6.396 -6.911 -5.595 1.00 90.94 71 ALA A O 1
ATOM 597 N N . PHE A 1 72 ? -5.843 -5.297 -4.152 1.00 91.00 72 PHE A N 1
ATOM 598 C CA . PHE A 1 72 ? -5.852 -6.208 -3.008 1.00 91.00 72 PHE A CA 1
ATOM 599 C C . PHE A 1 72 ? -7.288 -6.606 -2.665 1.00 91.00 72 PHE A C 1
ATOM 601 O O . PHE A 1 72 ? -8.190 -5.771 -2.550 1.00 91.00 72 PHE A O 1
ATOM 608 N N . THR A 1 73 ? -7.484 -7.900 -2.435 1.00 93.06 73 THR A N 1
ATOM 609 C CA . THR A 1 73 ? -8.773 -8.446 -1.994 1.00 93.06 73 THR A CA 1
ATOM 610 C C . THR A 1 73 ? -9.043 -8.115 -0.526 1.00 93.06 73 THR A C 1
ATOM 612 O O . THR A 1 73 ? -8.121 -8.011 0.290 1.00 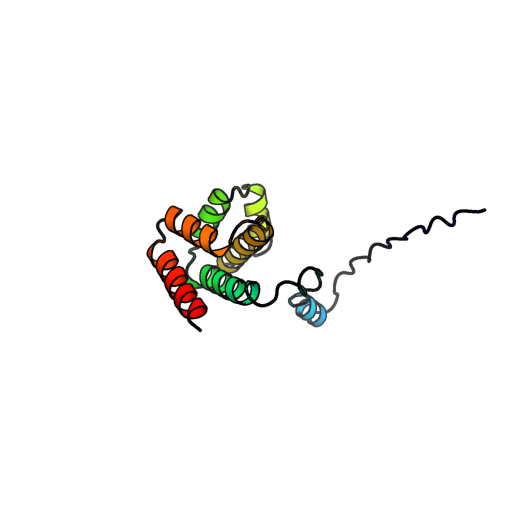93.06 73 THR A O 1
ATOM 615 N N . ASP A 1 74 ? -10.320 -8.026 -0.145 1.00 91.56 74 ASP A N 1
ATOM 616 C CA . ASP A 1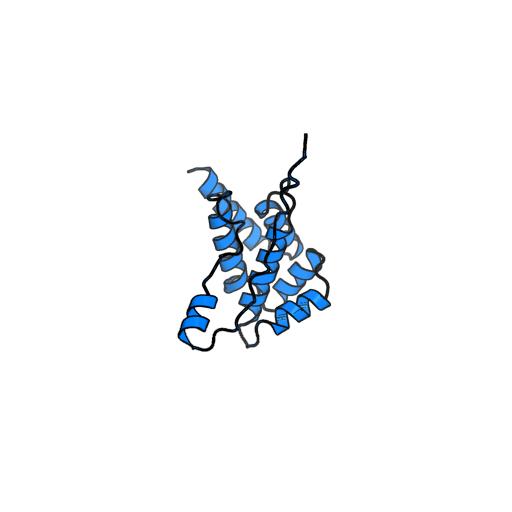 74 ? -10.720 -7.834 1.256 1.00 91.56 74 ASP A CA 1
ATOM 617 C C . ASP A 1 74 ? -10.169 -8.925 2.185 1.00 91.56 74 ASP A C 1
ATOM 619 O O . ASP A 1 74 ? -9.857 -8.673 3.349 1.00 91.56 74 ASP A O 1
ATOM 623 N N . GLU A 1 75 ? -10.018 -10.146 1.672 1.00 92.44 75 GLU A N 1
ATOM 624 C CA . GLU A 1 75 ? -9.434 -11.276 2.395 1.00 92.44 75 GLU A CA 1
ATOM 625 C C . GLU A 1 75 ? -7.947 -11.047 2.693 1.00 92.44 75 GLU A C 1
ATOM 627 O O . GLU A 1 75 ? -7.505 -11.259 3.825 1.00 92.44 75 GLU A O 1
ATOM 632 N N . GLN A 1 76 ? -7.184 -10.544 1.717 1.00 90.19 76 GLN A N 1
ATOM 633 C CA . GLN A 1 76 ? -5.778 -10.176 1.905 1.00 90.19 76 GLN A CA 1
ATOM 634 C C . GLN A 1 76 ? -5.632 -9.009 2.884 1.00 90.19 76 GLN A C 1
ATOM 636 O O . GLN A 1 76 ? -4.779 -9.058 3.772 1.00 90.19 76 GLN A O 1
ATOM 641 N N . ILE A 1 77 ? -6.488 -7.990 2.778 1.00 90.88 77 ILE A N 1
ATOM 642 C CA . ILE A 1 77 ? -6.491 -6.852 3.706 1.00 90.88 77 ILE A CA 1
ATOM 643 C C . ILE A 1 77 ? -6.758 -7.344 5.133 1.00 90.88 77 ILE A C 1
ATOM 645 O O . ILE A 1 77 ? -5.985 -7.032 6.038 1.00 90.88 77 ILE A O 1
ATOM 649 N N . LYS A 1 78 ? -7.777 -8.190 5.337 1.00 90.75 78 LYS A N 1
ATOM 650 C CA . LYS A 1 78 ? -8.068 -8.802 6.644 1.00 90.75 78 LYS A CA 1
ATOM 651 C C . LYS A 1 78 ? -6.911 -9.655 7.165 1.00 90.75 78 LYS A C 1
ATOM 653 O O . LYS A 1 78 ? -6.626 -9.626 8.362 1.00 90.75 78 LYS A O 1
ATOM 658 N N . ALA A 1 79 ? -6.221 -10.395 6.297 1.00 90.06 79 ALA A N 1
ATOM 659 C CA . ALA A 1 79 ? -5.054 -11.183 6.689 1.00 90.06 79 ALA A CA 1
ATOM 660 C C . ALA A 1 79 ? -3.903 -10.292 7.194 1.00 90.06 79 ALA A C 1
ATOM 662 O O . ALA A 1 79 ? -3.278 -10.605 8.212 1.00 90.06 79 ALA A O 1
ATOM 663 N N . ILE A 1 80 ? -3.661 -9.154 6.531 1.00 88.25 80 ILE A N 1
ATOM 664 C CA . ILE A 1 80 ? -2.672 -8.152 6.958 1.00 88.25 80 ILE A CA 1
ATOM 665 C C . ILE A 1 80 ? -3.099 -7.507 8.283 1.00 88.25 80 ILE A C 1
ATOM 667 O O . ILE A 1 80 ? -2.267 -7.342 9.182 1.00 88.25 80 ILE A O 1
ATOM 671 N N . GLU A 1 81 ? -4.389 -7.195 8.441 1.00 89.31 81 GLU A N 1
ATOM 672 C CA . GLU A 1 81 ? -4.936 -6.654 9.688 1.00 89.31 81 GLU A CA 1
ATOM 673 C C . GLU A 1 81 ? -4.718 -7.604 10.861 1.00 89.31 81 GLU A C 1
ATOM 675 O O . GLU A 1 81 ? -4.209 -7.200 11.905 1.00 89.31 81 GLU A O 1
ATOM 680 N N . HIS A 1 82 ? -5.021 -8.885 10.662 1.00 88.44 82 HIS A N 1
ATOM 681 C CA . HIS A 1 82 ? -4.882 -9.917 11.682 1.00 88.44 82 HIS A CA 1
ATOM 682 C C . HIS A 1 82 ? -3.428 -10.102 12.153 1.00 88.44 82 HIS A C 1
ATOM 684 O O . HIS A 1 82 ? -3.185 -10.503 13.292 1.00 88.44 82 HIS A O 1
ATOM 690 N N . GLN A 1 83 ? -2.439 -9.786 11.308 1.00 81.12 83 GLN A N 1
ATOM 691 C CA . GLN A 1 83 ? -1.024 -9.935 11.651 1.00 81.12 83 GLN A CA 1
ATOM 692 C C . GLN A 1 83 ? -0.519 -8.881 12.653 1.00 81.12 83 GLN A C 1
ATOM 694 O O . GLN A 1 83 ? 0.404 -9.167 13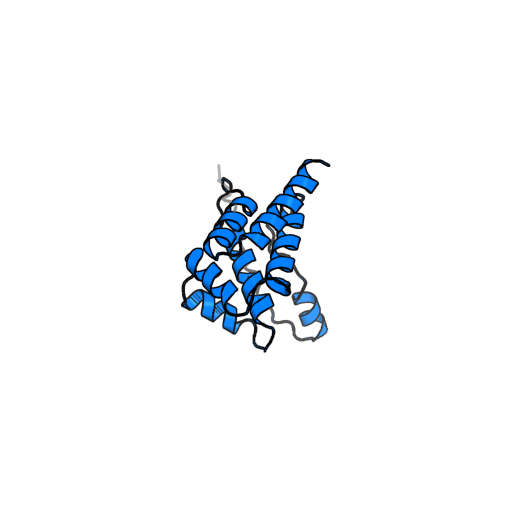.420 1.00 81.12 83 GLN A O 1
ATOM 699 N N . TYR A 1 84 ? -1.108 -7.681 12.676 1.00 80.56 84 TYR A N 1
ATOM 700 C CA . TYR A 1 84 ? -0.734 -6.62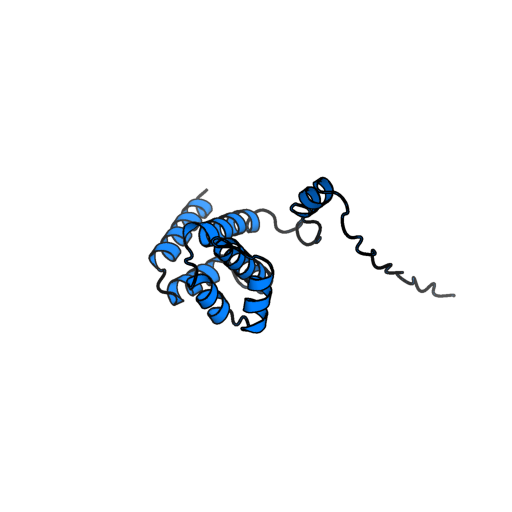1 13.618 1.00 80.56 84 TYR A CA 1
ATOM 701 C C . TYR A 1 84 ? -1.972 -6.059 14.311 1.00 80.56 84 TYR A C 1
ATOM 703 O O . TYR A 1 84 ? -2.804 -5.414 13.686 1.00 80.56 84 TYR A O 1
ATOM 711 N N . ILE A 1 85 ? -2.061 -6.238 15.626 1.00 78.56 85 ILE A N 1
ATOM 712 C CA . ILE A 1 85 ? -3.223 -5.824 16.417 1.00 78.56 85 ILE A CA 1
ATOM 713 C C . ILE A 1 85 ? -2.794 -4.699 17.365 1.00 78.56 85 ILE A C 1
ATOM 715 O O . ILE A 1 85 ? -1.813 -4.842 18.096 1.00 78.56 85 ILE A O 1
ATOM 719 N N . GLY A 1 86 ? -3.503 -3.567 17.340 1.00 81.31 86 GLY A N 1
ATOM 720 C CA . GLY A 1 86 ? -3.296 -2.450 18.269 1.00 81.31 86 GLY A CA 1
ATOM 721 C C . GLY A 1 86 ? -3.642 -1.074 17.682 1.00 81.31 86 GLY A C 1
ATOM 722 O O . GLY A 1 86 ? -3.773 -0.926 16.473 1.00 81.31 86 GLY A O 1
ATOM 723 N N . PRO A 1 87 ? -3.733 -0.017 18.505 1.00 72.62 87 PRO A N 1
ATOM 724 C CA . PRO A 1 87 ? -4.200 1.307 18.064 1.00 72.62 87 PRO A CA 1
ATOM 725 C C . PRO A 1 87 ? -3.278 2.008 17.046 1.00 72.62 87 PRO A C 1
ATOM 727 O O . PRO A 1 87 ? -3.693 2.937 16.363 1.00 72.62 87 PRO A O 1
ATOM 730 N N . SER A 1 88 ? -2.018 1.577 16.924 1.00 76.00 88 SER A N 1
ATOM 731 C CA . SER A 1 88 ? -1.046 2.091 15.939 1.00 76.00 88 SER A CA 1
ATOM 732 C C . SER A 1 88 ? -0.646 1.055 14.884 1.00 76.00 88 SER A C 1
ATOM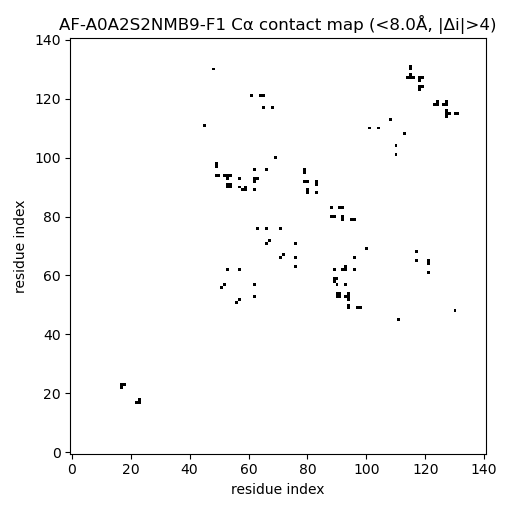 734 O O . SER A 1 88 ? 0.332 1.260 14.162 1.00 76.00 88 SER A O 1
ATOM 736 N N . SER A 1 89 ? -1.374 -0.063 14.787 1.00 84.81 89 SER A N 1
ATOM 737 C CA . SER A 1 89 ? -1.064 -1.138 13.838 1.00 84.81 89 SER A CA 1
ATOM 738 C C . SER A 1 89 ? -1.234 -0.707 12.384 1.00 84.81 89 SER A C 1
ATOM 740 O O . SER A 1 89 ? -0.492 -1.191 11.537 1.00 84.81 89 SER A O 1
ATOM 742 N N . TYR A 1 90 ? -2.112 0.265 12.108 1.00 84.44 90 TYR A N 1
ATOM 743 C CA . TYR A 1 90 ? -2.373 0.780 10.758 1.00 84.44 90 TYR A CA 1
ATOM 744 C C . TYR A 1 90 ? -1.108 1.267 10.037 1.00 84.44 90 TYR A C 1
ATOM 746 O O . TYR A 1 90 ? -1.003 1.146 8.821 1.00 84.44 90 TYR A O 1
ATOM 754 N N . LYS A 1 91 ? -0.110 1.764 10.780 1.00 87.50 91 LYS A N 1
ATOM 755 C CA . LYS A 1 91 ? 1.190 2.166 10.217 1.00 87.50 91 LYS A CA 1
ATOM 756 C C . LYS A 1 91 ? 1.952 0.962 9.667 1.00 87.50 91 LYS A C 1
ATOM 758 O O . LYS A 1 91 ? 2.544 1.033 8.597 1.00 87.50 91 LYS A O 1
ATOM 763 N N . 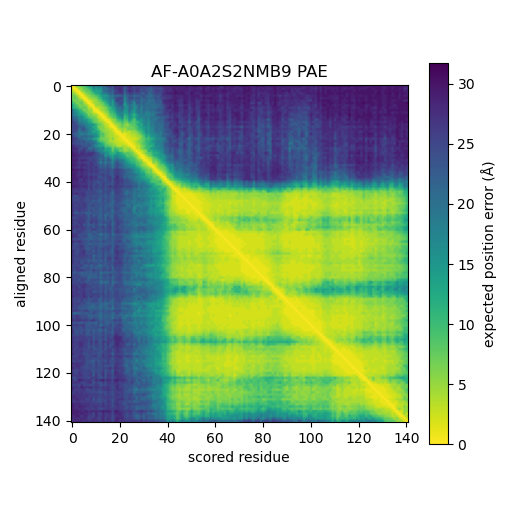GLN A 1 92 ? 1.912 -0.156 10.392 1.00 87.44 92 GLN A N 1
ATOM 764 C CA . GLN A 1 92 ? 2.521 -1.415 9.960 1.00 87.44 92 GLN A CA 1
ATOM 765 C C . GLN A 1 92 ? 1.713 -2.061 8.835 1.00 87.44 92 GLN A C 1
ATOM 767 O O . GLN A 1 92 ? 2.306 -2.573 7.891 1.00 87.44 92 GLN A O 1
ATOM 772 N N . HIS A 1 93 ? 0.379 -1.989 8.897 1.00 90.00 93 HIS A N 1
ATOM 773 C CA . HIS A 1 93 ? -0.504 -2.462 7.827 1.00 90.00 93 HIS A CA 1
ATOM 774 C C . HIS A 1 93 ? -0.222 -1.729 6.515 1.00 90.00 93 HIS A C 1
ATOM 776 O O . HIS A 1 93 ? 0.035 -2.375 5.505 1.00 90.00 93 HIS A O 1
ATOM 782 N N . GLY A 1 94 ? -0.147 -0.396 6.550 1.00 90.50 94 GLY A N 1
ATOM 783 C CA . GLY A 1 94 ? 0.193 0.407 5.378 1.00 90.50 94 GLY A CA 1
ATOM 784 C C . GLY A 1 94 ? 1.585 0.101 4.830 1.00 90.50 94 GLY A C 1
ATOM 785 O O . GLY A 1 94 ? 1.730 -0.079 3.626 1.00 90.50 94 GLY A O 1
ATOM 786 N N . TYR A 1 95 ? 2.600 -0.033 5.693 1.00 90.00 95 TYR A N 1
ATOM 787 C CA . TYR A 1 95 ? 3.946 -0.417 5.249 1.00 90.00 95 TYR A CA 1
ATOM 788 C C . TYR A 1 95 ? 3.965 -1.795 4.573 1.00 90.00 95 TYR A C 1
ATOM 790 O O . TYR A 1 95 ? 4.639 -1.976 3.565 1.00 90.00 95 TYR A O 1
ATOM 798 N N . ARG A 1 96 ? 3.211 -2.762 5.106 1.00 90.12 96 ARG A N 1
ATOM 799 C CA . ARG A 1 96 ? 3.100 -4.108 4.532 1.00 90.12 96 ARG A CA 1
ATOM 800 C C . ARG A 1 96 ? 2.442 -4.102 3.161 1.00 90.12 96 ARG A C 1
ATOM 802 O O . ARG A 1 96 ? 2.987 -4.727 2.263 1.00 90.12 96 ARG A O 1
ATOM 809 N N . VAL A 1 97 ? 1.316 -3.403 3.007 1.00 91.31 97 VAL A N 1
ATOM 810 C CA . VAL A 1 97 ? 0.630 -3.279 1.710 1.00 91.31 97 VAL A CA 1
ATOM 811 C C . VAL A 1 97 ? 1.567 -2.653 0.683 1.00 91.31 97 VAL A C 1
ATOM 813 O O . VAL A 1 97 ? 1.757 -3.224 -0.381 1.00 91.31 97 VAL A O 1
ATOM 816 N N . LEU A 1 98 ? 2.220 -1.543 1.040 1.00 90.38 98 LEU A N 1
ATOM 817 C CA . LEU A 1 98 ? 3.200 -0.869 0.187 1.00 90.38 98 LEU A CA 1
ATOM 818 C C . LEU A 1 98 ? 4.347 -1.795 -0.231 1.00 90.38 98 LEU A C 1
ATOM 820 O O . LEU A 1 98 ? 4.728 -1.809 -1.393 1.00 90.38 98 LEU A O 1
ATOM 824 N N . ARG A 1 99 ? 4.896 -2.571 0.710 1.00 88.69 99 ARG A N 1
ATOM 825 C CA . ARG A 1 99 ? 5.998 -3.498 0.430 1.00 88.69 99 ARG A CA 1
ATOM 826 C C . ARG A 1 99 ? 5.569 -4.611 -0.523 1.00 88.69 99 ARG A C 1
ATOM 828 O O . ARG A 1 99 ? 6.226 -4.814 -1.529 1.00 88.69 99 ARG A O 1
ATOM 835 N N . ILE A 1 100 ? 4.452 -5.277 -0.223 1.00 89.19 100 ILE A N 1
ATOM 836 C CA . ILE A 1 100 ? 3.919 -6.361 -1.062 1.00 89.19 100 ILE A CA 1
ATOM 837 C C . ILE A 1 100 ? 3.590 -5.840 -2.461 1.00 89.19 100 ILE A C 1
ATOM 839 O O . ILE A 1 100 ? 3.841 -6.528 -3.442 1.00 89.19 100 ILE A O 1
ATOM 843 N N . TRP A 1 101 ? 3.040 -4.630 -2.549 1.00 90.69 101 TRP A N 1
ATOM 844 C CA . TRP A 1 101 ? 2.748 -3.993 -3.822 1.00 90.69 101 TRP A CA 1
ATOM 845 C C . TRP A 1 101 ? 4.019 -3.772 -4.651 1.00 90.69 101 TRP A C 1
ATOM 847 O O . TRP A 1 101 ? 4.053 -4.195 -5.800 1.00 90.69 101 TRP A O 1
ATOM 857 N N . VAL A 1 102 ? 5.086 -3.218 -4.066 1.00 88.88 102 VAL A N 1
ATOM 858 C CA . VAL A 1 102 ? 6.373 -3.066 -4.769 1.00 88.88 102 VAL A CA 1
ATOM 859 C C . VAL A 1 102 ? 6.928 -4.415 -5.219 1.00 88.88 102 VAL A C 1
ATOM 861 O O . VAL A 1 102 ? 7.330 -4.547 -6.369 1.00 88.88 102 VAL A O 1
ATOM 864 N N . ASP A 1 103 ? 6.881 -5.427 -4.351 1.00 85.44 103 ASP A N 1
ATOM 865 C CA . ASP A 1 103 ? 7.335 -6.783 -4.685 1.00 85.44 103 ASP A CA 1
ATOM 866 C C . ASP A 1 103 ? 6.484 -7.425 -5.809 1.00 85.44 103 ASP A C 1
ATOM 868 O O . ASP A 1 103 ? 6.924 -8.374 -6.456 1.00 85.44 103 ASP A O 1
ATOM 872 N N . SER A 1 104 ? 5.257 -6.936 -6.032 1.00 85.25 104 SER A N 1
ATOM 873 C CA . SER A 1 104 ? 4.354 -7.396 -7.095 1.00 85.25 104 SER A CA 1
ATOM 874 C C . SER A 1 104 ? 4.487 -6.638 -8.419 1.00 85.25 104 SER A C 1
ATOM 876 O O . SER A 1 104 ? 3.864 -7.043 -9.403 1.00 85.25 104 SER A O 1
ATOM 878 N N . LEU A 1 105 ? 5.266 -5.552 -8.463 1.00 85.81 105 LEU A N 1
ATOM 879 C CA . LEU A 1 105 ? 5.479 -4.792 -9.692 1.00 85.81 105 LEU A CA 1
ATOM 880 C C . LEU A 1 105 ? 6.362 -5.573 -10.670 1.00 85.81 105 LEU A C 1
ATOM 882 O O . LEU A 1 105 ? 7.286 -6.291 -10.287 1.00 85.81 105 LEU A O 1
ATOM 886 N N . GLY A 1 106 ? 6.060 -5.428 -11.960 1.00 81.06 106 GLY A N 1
ATOM 887 C CA . GLY A 1 106 ? 6.887 -5.984 -13.025 1.00 81.06 106 GLY A CA 1
ATOM 888 C C . GLY A 1 106 ? 8.226 -5.244 -13.146 1.00 81.06 106 GLY A C 1
ATOM 889 O O . GLY A 1 106 ? 8.314 -4.080 -12.761 1.00 81.06 106 GLY A O 1
ATOM 890 N N . PRO A 1 107 ? 9.259 -5.880 -13.728 1.00 77.06 107 PRO A N 1
ATOM 891 C CA . PRO A 1 107 ? 10.584 -5.273 -13.895 1.00 77.06 107 PRO A CA 1
ATOM 892 C C . PRO A 1 107 ? 10.592 -4.044 -14.819 1.00 77.06 107 PRO A C 1
ATOM 894 O O . PRO A 1 107 ? 11.549 -3.278 -14.790 1.00 77.06 107 PRO A O 1
ATOM 897 N N . ASP A 1 108 ? 9.543 -3.864 -15.626 1.00 78.06 108 ASP A N 1
ATOM 898 C CA . ASP A 1 108 ? 9.402 -2.757 -16.578 1.00 78.06 108 ASP A CA 1
ATOM 899 C C . ASP A 1 108 ? 8.734 -1.510 -15.970 1.00 78.06 108 ASP A C 1
ATOM 901 O O . ASP A 1 108 ? 8.636 -0.483 -16.639 1.00 78.06 108 ASP A O 1
ATOM 905 N N . LEU A 1 109 ? 8.237 -1.595 -14.729 1.00 82.00 109 LEU A N 1
ATOM 906 C CA . LEU A 1 109 ? 7.535 -0.501 -14.058 1.00 82.00 109 LEU A CA 1
ATOM 907 C C . LEU A 1 109 ? 8.427 0.152 -13.009 1.00 82.00 109 LEU A C 1
ATOM 909 O O . LEU A 1 109 ? 8.984 -0.530 -12.150 1.00 82.00 109 LEU A O 1
ATOM 913 N N . ASP A 1 110 ? 8.485 1.483 -13.025 1.00 83.88 110 ASP A N 1
ATOM 914 C CA . ASP A 1 110 ? 9.161 2.261 -11.993 1.00 83.88 110 ASP A CA 1
ATOM 915 C C . ASP A 1 110 ? 8.256 2.401 -10.751 1.00 83.88 110 ASP A C 1
ATOM 917 O O . ASP A 1 110 ? 7.263 3.138 -10.783 1.00 83.88 110 ASP A O 1
ATOM 921 N N . PRO A 1 111 ? 8.603 1.787 -9.597 1.00 85.69 111 PRO A N 1
ATOM 922 C CA . PRO A 1 111 ? 7.737 1.782 -8.414 1.00 85.69 111 PRO A CA 1
ATOM 923 C C . PRO A 1 111 ? 7.430 3.168 -7.853 1.00 85.69 111 PRO A C 1
ATOM 925 O O . PRO A 1 111 ? 6.469 3.352 -7.111 1.00 85.69 111 PRO A O 1
ATOM 928 N N . ILE A 1 112 ? 8.272 4.156 -8.153 1.00 84.25 112 ILE A N 1
ATOM 929 C CA . ILE A 1 112 ? 8.099 5.514 -7.647 1.00 84.25 112 ILE A CA 1
ATOM 930 C C . ILE A 1 112 ? 7.081 6.282 -8.487 1.00 84.25 112 ILE A C 1
ATOM 932 O O . ILE A 1 112 ? 6.278 7.014 -7.910 1.00 84.25 112 ILE A O 1
ATOM 936 N N . GLU A 1 113 ? 7.085 6.109 -9.809 1.00 84.75 113 GLU A N 1
ATOM 937 C CA . GLU A 1 113 ? 6.116 6.764 -10.695 1.00 84.75 113 GLU A CA 1
ATOM 938 C C . GLU A 1 113 ? 4.704 6.247 -10.416 1.00 84.75 113 GLU A C 1
ATOM 940 O O . GLU A 1 113 ? 3.800 7.038 -10.146 1.00 84.75 113 GLU A O 1
ATOM 945 N N . GLU A 1 114 ? 4.548 4.928 -10.310 1.00 87.81 114 GLU A N 1
ATOM 946 C CA . GLU A 1 114 ? 3.281 4.297 -9.931 1.00 87.81 114 GLU A CA 1
ATOM 947 C C . GLU A 1 114 ? 2.820 4.711 -8.517 1.00 87.81 114 GLU A C 1
ATOM 949 O O . GLU A 1 114 ? 1.630 4.898 -8.236 1.00 87.81 114 GLU A O 1
ATOM 954 N N . LEU A 1 115 ? 3.762 4.926 -7.589 1.00 87.94 115 LEU A N 1
ATOM 955 C CA . LEU A 1 115 ? 3.436 5.424 -6.253 1.00 87.94 115 LEU A CA 1
ATOM 956 C C . LEU A 1 115 ? 2.926 6.871 -6.306 1.00 87.94 115 LEU A C 1
ATOM 958 O O . LEU A 1 115 ? 2.008 7.229 -5.574 1.00 87.94 115 LEU A O 1
ATOM 962 N N . ILE A 1 116 ? 3.509 7.715 -7.152 1.00 86.25 116 ILE A N 1
ATOM 963 C CA . ILE A 1 116 ? 3.061 9.097 -7.353 1.00 86.25 116 ILE A CA 1
ATOM 964 C C . ILE A 1 116 ? 1.655 9.111 -7.965 1.00 86.25 116 ILE A C 1
ATOM 966 O O . ILE A 1 116 ? 0.793 9.840 -7.471 1.00 86.25 116 ILE A O 1
ATOM 970 N N . ASP A 1 117 ? 1.400 8.276 -8.972 1.00 88.94 117 ASP A N 1
ATOM 971 C CA . ASP A 1 117 ? 0.094 8.181 -9.630 1.00 88.94 117 ASP A CA 1
ATOM 972 C C . ASP A 1 117 ? -1.007 7.690 -8.675 1.00 88.94 117 ASP A C 1
ATOM 974 O O . ASP A 1 117 ? -2.069 8.307 -8.530 1.00 88.94 117 ASP A O 1
ATOM 978 N N . SER A 1 118 ? -0.709 6.650 -7.893 1.00 89.56 118 SER A N 1
ATOM 979 C CA . SER A 1 118 ? -1.627 6.156 -6.860 1.00 89.56 118 SER A CA 1
ATOM 980 C C . SER A 1 118 ? -1.916 7.194 -5.766 1.00 89.56 118 SER A C 1
ATOM 982 O O . SER A 1 118 ? -3.047 7.296 -5.283 1.00 89.56 118 SER A O 1
ATOM 984 N N . LEU A 1 119 ? -0.931 8.021 -5.394 1.00 87.62 119 LEU A N 1
ATOM 985 C CA . LEU A 1 119 ? -1.132 9.127 -4.454 1.00 87.62 119 LEU A CA 1
ATOM 986 C C . LEU A 1 119 ? -1.990 10.248 -5.049 1.00 87.62 119 LEU A C 1
ATOM 988 O O . LEU A 1 119 ? -2.829 10.791 -4.328 1.00 87.62 119 LEU A O 1
ATOM 992 N N . ASN A 1 120 ? -1.829 10.566 -6.335 1.00 87.44 120 ASN A N 1
ATOM 993 C CA . ASN A 1 120 ? -2.690 11.526 -7.029 1.00 87.44 120 ASN A CA 1
ATOM 994 C C . ASN A 1 120 ? -4.140 11.030 -7.103 1.00 87.44 120 ASN A C 1
ATOM 996 O O . ASN A 1 120 ? -5.074 11.795 -6.868 1.00 87.44 120 ASN A O 1
ATOM 1000 N N . THR A 1 121 ? -4.333 9.728 -7.319 1.00 90.12 121 THR A N 1
ATOM 1001 C CA . THR A 1 121 ? -5.661 9.095 -7.355 1.00 90.12 121 THR A CA 1
ATOM 1002 C C . THR A 1 121 ? -6.403 9.190 -6.014 1.00 90.12 121 THR A C 1
ATOM 1004 O O . THR A 1 121 ? -7.629 9.254 -5.976 1.00 90.12 121 THR A O 1
ATOM 1007 N N . ILE A 1 122 ? -5.679 9.244 -4.892 1.00 86.19 122 ILE A N 1
ATOM 1008 C CA . ILE A 1 122 ? -6.255 9.396 -3.540 1.00 86.19 122 ILE A CA 1
ATOM 1009 C C . ILE A 1 122 ? -6.295 10.879 -3.115 1.00 86.19 122 ILE A C 1
ATOM 1011 O O . ILE A 1 122 ? -6.491 11.194 -1.942 1.00 86.19 122 ILE A O 1
ATOM 1015 N N . GLU A 1 123 ? -6.114 11.803 -4.066 1.00 83.62 123 GLU A N 1
ATOM 1016 C CA . GLU A 1 123 ? -6.102 13.260 -3.865 1.00 83.62 123 GLU A CA 1
ATOM 1017 C C . GLU A 1 123 ? -4.999 13.735 -2.899 1.00 83.62 123 GLU A C 1
ATOM 1019 O O . GLU A 1 123 ? -5.068 14.805 -2.290 1.00 83.62 123 GLU A O 1
ATOM 1024 N N . LYS A 1 124 ? -3.925 12.948 -2.753 1.00 82.69 124 LYS A N 1
ATOM 1025 C CA . LYS A 1 124 ? -2.754 13.256 -1.916 1.00 82.69 124 LYS A CA 1
ATOM 1026 C C . LYS A 1 124 ? -1.641 13.930 -2.720 1.00 82.69 124 LYS A C 1
ATOM 1028 O O . LYS A 1 124 ? -0.455 13.689 -2.487 1.00 82.69 124 LYS A O 1
ATOM 1033 N N . ASN A 1 125 ? -2.026 14.846 -3.605 1.00 81.50 125 ASN A N 1
ATOM 1034 C CA . ASN A 1 125 ? -1.155 15.502 -4.587 1.00 81.50 125 ASN A CA 1
ATOM 1035 C C . ASN A 1 125 ? 0.024 16.236 -3.921 1.00 81.50 125 ASN A C 1
ATOM 1037 O O . ASN A 1 125 ? 1.159 16.151 -4.373 1.00 81.50 125 ASN A O 1
ATOM 1041 N N . ALA A 1 126 ? -0.201 16.865 -2.760 1.00 81.81 126 ALA A N 1
ATOM 1042 C CA . ALA A 1 126 ? 0.863 17.532 -2.003 1.00 81.81 126 ALA A CA 1
ATOM 1043 C C . ALA A 1 126 ? 1.968 16.569 -1.517 1.00 81.81 126 ALA A C 1
ATOM 1045 O O . ALA A 1 126 ? 3.122 16.971 -1.351 1.00 81.81 126 ALA A O 1
ATOM 1046 N N . LEU A 1 127 ? 1.632 15.298 -1.268 1.00 81.38 127 LEU A N 1
ATOM 1047 C CA . LEU A 1 127 ? 2.610 14.272 -0.904 1.00 81.38 127 LEU A CA 1
ATOM 1048 C C . LEU A 1 127 ? 3.322 13.715 -2.126 1.00 81.38 127 LEU A C 1
ATOM 1050 O O . LEU A 1 127 ? 4.533 13.506 -2.061 1.00 81.38 127 LEU A O 1
ATOM 1054 N N . ALA A 1 128 ? 2.579 13.508 -3.212 1.00 83.25 128 ALA A N 1
ATOM 1055 C CA . ALA A 1 128 ? 3.123 13.112 -4.501 1.00 83.25 128 ALA A CA 1
ATOM 1056 C C . ALA A 1 128 ? 4.201 14.118 -4.950 1.00 83.25 128 ALA A C 1
ATOM 1058 O O . ALA A 1 128 ? 5.356 13.741 -5.148 1.00 83.25 128 ALA A O 1
ATOM 1059 N N . ASP A 1 129 ? 3.891 15.417 -4.910 1.00 82.19 129 ASP A N 1
ATOM 1060 C CA . ASP A 1 129 ? 4.830 16.505 -5.205 1.00 82.19 129 ASP A CA 1
ATOM 1061 C C . ASP A 1 129 ? 6.058 16.511 -4.285 1.00 82.19 129 ASP A C 1
ATOM 1063 O O . ASP A 1 129 ? 7.182 16.790 -4.715 1.00 82.19 129 ASP A O 1
ATOM 1067 N N . ALA A 1 130 ? 5.872 16.214 -2.995 1.00 83.56 130 ALA A N 1
ATOM 1068 C CA . ALA A 1 130 ? 6.972 16.155 -2.038 1.00 83.56 130 ALA A CA 1
ATOM 1069 C C . ALA A 1 130 ? 7.928 14.983 -2.325 1.00 83.56 130 ALA A C 1
ATOM 1071 O O . ALA A 1 130 ? 9.139 15.118 -2.120 1.00 83.56 130 ALA A O 1
ATOM 1072 N N . ILE A 1 131 ? 7.400 13.849 -2.796 1.00 81.31 131 ILE A N 1
ATOM 1073 C CA . ILE A 1 131 ? 8.192 12.693 -3.228 1.00 81.31 131 ILE A CA 1
ATOM 1074 C C . ILE A 1 131 ? 8.913 13.021 -4.541 1.00 81.31 131 ILE A C 1
ATOM 1076 O O . ILE A 1 131 ? 10.135 12.867 -4.583 1.00 81.31 131 ILE A O 1
ATOM 1080 N N . CYS A 1 132 ? 8.217 13.581 -5.539 1.00 80.56 132 CYS A N 1
ATOM 1081 C CA . CYS A 1 132 ? 8.805 14.049 -6.801 1.00 80.56 132 CYS A CA 1
ATOM 1082 C C . CYS A 1 132 ? 9.989 14.991 -6.565 1.00 80.56 132 CYS A C 1
ATOM 1084 O O . CYS A 1 132 ? 11.096 14.743 -7.039 1.00 80.56 132 CYS A O 1
ATOM 1086 N N . LYS A 1 133 ? 9.799 16.042 -5.756 1.00 78.81 133 LYS A N 1
ATOM 1087 C CA . LYS A 1 133 ? 10.865 17.003 -5.421 1.00 78.81 133 LYS A CA 1
ATOM 1088 C C . LYS A 1 133 ? 12.050 16.340 -4.730 1.00 78.81 133 LYS A C 1
ATOM 1090 O O . LYS A 1 133 ? 13.194 16.731 -4.956 1.00 78.81 133 LYS A O 1
ATOM 1095 N N . LYS A 1 134 ? 11.799 15.358 -3.859 1.00 77.25 134 LYS A N 1
ATOM 1096 C CA . LYS A 1 134 ? 12.874 14.626 -3.183 1.00 77.25 134 LYS A CA 1
ATOM 1097 C C . LYS A 1 134 ? 13.653 13.760 -4.173 1.00 77.25 134 LYS A C 1
ATOM 1099 O O . LYS A 1 134 ? 14.872 13.714 -4.059 1.00 77.25 134 LYS A O 1
ATOM 1104 N N . LEU A 1 135 ? 12.976 13.125 -5.128 1.00 72.50 135 LEU A N 1
ATOM 1105 C CA . LEU A 1 135 ? 13.609 12.314 -6.165 1.00 72.50 135 LEU A CA 1
ATOM 1106 C C . LEU A 1 135 ? 14.430 13.167 -7.141 1.00 72.50 135 LEU A C 1
ATOM 1108 O O . LEU A 1 135 ? 15.575 12.832 -7.421 1.00 72.50 135 LEU A O 1
ATOM 1112 N N . MET A 1 136 ? 13.895 14.307 -7.588 1.00 68.88 136 MET A N 1
ATOM 1113 C CA . MET A 1 136 ? 14.617 15.247 -8.458 1.00 68.88 136 MET A CA 1
ATOM 1114 C C . MET A 1 136 ? 15.929 15.721 -7.818 1.00 68.88 136 MET A C 1
ATOM 1116 O O . MET A 1 136 ? 16.970 15.697 -8.462 1.00 68.88 136 MET A O 1
ATOM 1120 N N . ARG A 1 137 ? 15.915 16.037 -6.514 1.00 69.88 137 ARG A N 1
ATOM 1121 C CA . ARG A 1 137 ? 17.127 16.416 -5.760 1.00 69.88 137 ARG A CA 1
ATOM 1122 C C . ARG A 1 137 ? 18.146 15.286 -5.590 1.00 69.88 137 ARG A C 1
ATOM 1124 O O . ARG A 1 137 ? 19.287 15.575 -5.251 1.00 69.88 137 ARG A O 1
ATOM 1131 N N . GLN A 1 138 ? 17.730 14.028 -5.730 1.00 61.91 138 GLN A N 1
ATOM 1132 C CA . GLN A 1 138 ? 18.626 12.868 -5.681 1.00 61.91 138 GLN A CA 1
ATOM 1133 C C . GLN A 1 138 ? 19.215 12.558 -7.061 1.00 61.91 138 GLN A C 1
ATOM 1135 O O . GLN A 1 138 ? 20.371 12.178 -7.128 1.00 61.91 138 GLN A O 1
ATOM 1140 N N . LYS A 1 139 ? 18.461 12.775 -8.150 1.00 58.41 139 LYS A N 1
ATOM 1141 C CA . LYS A 1 139 ? 18.955 12.612 -9.532 1.00 58.41 139 LYS A CA 1
ATOM 1142 C C . LYS A 1 139 ? 19.998 13.661 -9.951 1.00 58.41 139 LYS A C 1
ATOM 1144 O O . LYS A 1 139 ? 20.708 13.441 -10.921 1.00 58.41 139 LYS A O 1
ATOM 1149 N N . GLU A 1 140 ? 20.066 14.799 -9.260 1.00 54.88 140 GLU A N 1
ATOM 1150 C CA . GLU A 1 140 ? 20.998 15.902 -9.557 1.00 54.88 140 GLU A CA 1
ATOM 1151 C C . GLU A 1 140 ? 22.354 15.782 -8.824 1.00 54.88 140 GLU A C 1
ATOM 1153 O O . GLU A 1 140 ? 23.217 16.645 -8.970 1.00 54.88 140 GLU A O 1
ATOM 1158 N N . LYS A 1 141 ? 22.547 14.735 -8.014 1.00 47.12 141 LYS A N 1
ATOM 1159 C CA . LYS A 1 141 ? 23.763 14.492 -7.227 1.00 47.12 141 LYS A CA 1
ATOM 1160 C C . LYS A 1 141 ? 24.574 13.337 -7.787 1.00 47.12 141 LYS A C 1
ATOM 1162 O O . LYS A 1 141 ? 25.815 13.434 -7.676 1.00 47.12 141 LYS A O 1
#

Radius of gyration: 19.49 Å; Cα contacts (8 Å, |Δi|>4): 67; chains: 1; bounding box: 38×63×45 Å

Solvent-accessible surface area (backbone atoms only — not comparable to full-atom values): 8751 Å² total; per-residue (Å²): 140,80,84,80,77,82,76,81,79,82,75,79,80,78,86,75,79,73,86,46,76,65,50,52,55,49,64,74,69,63,78,82,71,89,76,81,87,83,66,90,68,67,49,65,58,46,54,54,49,46,49,48,41,16,66,75,70,50,54,84,64,49,42,54,53,52,35,50,74,72,68,50,49,70,67,57,52,50,54,48,46,72,73,44,84,61,98,69,26,51,31,57,41,26,32,49,52,54,49,54,50,56,75,66,54,56,97,89,58,60,68,64,60,56,47,35,52,55,29,45,74,70,70,37,45,75,56,28,50,54,50,52,55,53,50,54,65,56,76,78,109

Foldseek 3Di:
DDDPPPDPDDDPPDDDDDDDPVVVVVVVPDPPPPPPDPPPDLVVLVLVLQLCCLQPPDDLCVLVVLCVVLVNDPVNLVVLDVVADDPRCSSVSSSVSLVVSVVPDDPPDDSLVVVLVSCVVSVVNVSSVVSVVVVVVVVVD